Protein AF-L7E4X8-F1 (afdb_monomer)

pLDDT: mean 70.99, std 15.22, range [37.69, 92.44]

Secondary structure (DSSP, 8-state):
-HHHHHHHHTTHHHH-GGGGGS-HHHHHHHHHHHHHHHHHHHHHHHHT-HHHHHHHT--HHHHHHHHHHHHHHHHHHHHHHHHHHHHHHHHTTSS-HHHHHHHHHHH-

Sequence (108 aa):
MIVEDYLSSLNIQTLYPSIDNLSSWQQLVNKIGIAWYLFPDIYEAASKNEELLEKVNLTVAECEELNLQYSAKREQVFSRFIASVLLEERRAGNIPAWEGIRIVRERI

Foldseek 3Di:
DVLVVVVVVVCVCVVCVCLVVDDPVLVVLLSVLVVLLCLLVVLVVCLVDPVSCVVVVHHNVRSVVSNVVSVVCNVVSNLVNLLSVLVVCVVVVNDDPVRSVCCSVVPD

Radius of gyration: 16.42 Å; Cα contacts (8 Å, |Δi|>4): 64; chains: 1; bounding box: 32×25×46 Å

Solvent-accessible surface area (backbone atoms only — not comparable to full-atom values): 6060 Å² total; per-residue (Å²): 109,74,66,58,58,49,54,64,69,66,48,51,59,81,76,44,76,64,62,83,77,48,54,76,66,53,50,49,53,50,53,50,38,53,51,51,56,45,43,23,61,51,24,56,54,38,49,75,30,69,74,55,22,64,75,69,75,49,52,51,68,56,23,51,52,49,17,52,59,34,52,78,42,26,63,65,47,46,47,52,42,51,53,53,53,45,54,47,38,37,74,73,66,78,38,59,75,68,57,48,52,47,52,50,72,77,75,101

Organism: NCBI:txid1134457

Mean predicted aligned error: 11.19 Å

Structure (mmCIF, N/CA/C/O backbone):
data_AF-L7E4X8-F1
#
_entry.id   AF-L7E4X8-F1
#
loop_
_atom_site.group_PDB
_atom_site.id
_atom_site.type_symbol
_atom_site.label_atom_id
_atom_site.label_alt_id
_atom_site.label_comp_id
_atom_site.label_asym_id
_atom_site.label_entity_id
_atom_site.label_seq_id
_atom_site.pdbx_PDB_ins_code
_atom_site.Cartn_x
_atom_site.Cartn_y
_atom_site.Cartn_z
_atom_site.occupancy
_atom_site.B_iso_or_equiv
_atom_site.auth_seq_id
_atom_site.auth_comp_id
_atom_site.auth_asym_id
_atom_site.auth_atom_id
_atom_site.pdbx_PDB_model_num
ATOM 1 N N . MET A 1 1 ? 4.500 -13.228 7.673 1.00 39.91 1 MET A N 1
ATOM 2 C CA . MET A 1 1 ? 3.409 -14.183 7.391 1.00 39.91 1 MET A CA 1
ATOM 3 C C . MET A 1 1 ? 2.186 -13.501 6.778 1.00 39.91 1 MET A C 1
ATOM 5 O O . MET A 1 1 ? 1.988 -13.695 5.596 1.00 39.91 1 MET A O 1
ATOM 9 N N . ILE A 1 2 ? 1.453 -12.610 7.469 1.00 41.19 2 ILE A N 1
ATOM 10 C CA . ILE A 1 2 ? 0.231 -11.971 6.906 1.00 41.19 2 ILE A CA 1
ATOM 11 C C . ILE A 1 2 ? 0.501 -11.146 5.628 1.00 41.19 2 ILE A C 1
ATOM 13 O O . ILE A 1 2 ? -0.257 -11.216 4.667 1.00 41.19 2 ILE A O 1
ATOM 17 N N . VAL A 1 3 ? 1.604 -10.393 5.588 1.00 37.69 3 VAL A N 1
ATOM 18 C CA . VAL A 1 3 ? 1.957 -9.555 4.425 1.00 37.69 3 VAL A CA 1
ATOM 19 C C . VAL A 1 3 ? 2.377 -10.400 3.215 1.00 37.69 3 VAL A C 1
ATOM 21 O O . VAL A 1 3 ? 2.048 -10.053 2.089 1.00 37.69 3 VAL A O 1
ATOM 24 N N . GLU A 1 4 ? 3.068 -11.521 3.423 1.00 39.22 4 GLU A N 1
ATOM 25 C CA . GLU A 1 4 ? 3.521 -12.396 2.329 1.00 39.22 4 GLU A CA 1
ATOM 26 C C . GLU A 1 4 ? 2.359 -13.163 1.690 1.00 39.22 4 GLU A C 1
ATOM 28 O O . GLU A 1 4 ? 2.288 -13.239 0.462 1.00 39.22 4 GLU A O 1
ATOM 33 N N . ASP A 1 5 ? 1.401 -13.632 2.493 1.00 41.44 5 ASP A N 1
ATOM 34 C CA . ASP A 1 5 ? 0.190 -14.286 1.982 1.00 41.44 5 ASP A CA 1
ATOM 35 C C . ASP A 1 5 ? -0.695 -13.303 1.196 1.00 41.44 5 ASP A C 1
ATOM 37 O O . ASP A 1 5 ? -1.223 -13.645 0.136 1.00 41.44 5 ASP A O 1
ATOM 41 N N . TYR A 1 6 ? -0.796 -12.044 1.642 1.00 42.44 6 TYR A N 1
ATOM 42 C CA . TYR A 1 6 ? -1.584 -11.028 0.937 1.00 42.44 6 TYR A CA 1
ATOM 43 C C . TYR A 1 6 ? -0.910 -10.554 -0.365 1.00 42.44 6 TYR A C 1
ATOM 45 O O . TYR A 1 6 ? -1.574 -10.420 -1.394 1.00 42.44 6 TYR A O 1
ATOM 53 N N . LEU A 1 7 ? 0.418 -10.384 -0.370 1.00 41.66 7 LEU A N 1
ATOM 54 C CA . LEU A 1 7 ? 1.204 -10.089 -1.579 1.00 41.66 7 LEU A CA 1
ATOM 55 C C . LEU A 1 7 ? 1.067 -11.178 -2.650 1.00 41.66 7 LEU A C 1
ATOM 57 O O . LEU A 1 7 ? 0.981 -10.867 -3.839 1.00 41.66 7 LEU A O 1
ATOM 61 N N . SER A 1 8 ? 1.006 -12.438 -2.218 1.00 46.38 8 SER A N 1
ATOM 62 C CA . SER A 1 8 ? 0.784 -13.593 -3.093 1.00 46.38 8 SER A CA 1
ATOM 63 C C . SER A 1 8 ? -0.620 -13.576 -3.711 1.00 46.38 8 SER A C 1
ATOM 65 O O . SER A 1 8 ? -0.796 -13.967 -4.862 1.00 46.38 8 SER A O 1
ATOM 67 N N . SER A 1 9 ? -1.617 -13.057 -2.983 1.00 42.41 9 SER A N 1
ATOM 68 C CA . SER A 1 9 ? -3.005 -12.941 -3.455 1.00 42.41 9 SER A CA 1
ATOM 69 C C . SER A 1 9 ? -3.245 -11.794 -4.449 1.00 42.41 9 SER A C 1
ATOM 71 O O . SER A 1 9 ? -4.159 -11.864 -5.268 1.00 42.41 9 SER A O 1
ATOM 73 N N . LEU A 1 10 ? -2.401 -10.755 -4.427 1.00 48.19 10 LEU A N 1
ATOM 74 C CA . LEU A 1 10 ? -2.520 -9.570 -5.288 1.00 48.19 10 LEU A CA 1
ATOM 75 C C . LEU A 1 10 ? -2.054 -9.789 -6.735 1.00 48.19 10 LEU A C 1
ATOM 77 O O . LEU A 1 10 ? -2.099 -8.853 -7.531 1.00 48.19 10 LEU A O 1
ATOM 81 N N . ASN A 1 11 ? -1.614 -10.999 -7.103 1.00 46.31 11 ASN A N 1
ATOM 82 C CA . ASN A 1 11 ? -1.192 -11.329 -8.471 1.00 46.31 11 ASN A CA 1
ATOM 83 C C . ASN A 1 11 ? -0.133 -10.346 -9.031 1.00 46.31 11 ASN A C 1
ATOM 85 O O . ASN A 1 11 ? -0.024 -10.102 -10.236 1.00 46.31 11 ASN A O 1
ATOM 89 N N . ILE A 1 12 ? 0.693 -9.771 -8.150 1.00 44.88 12 ILE A N 1
ATOM 90 C CA . ILE A 1 12 ? 1.748 -8.820 -8.533 1.00 44.88 12 ILE A CA 1
ATOM 91 C C . ILE A 1 12 ? 2.794 -9.524 -9.410 1.00 44.88 12 ILE A C 1
ATOM 93 O O . ILE A 1 12 ? 3.310 -8.928 -10.352 1.00 44.88 12 ILE A O 1
ATOM 97 N N . GLN A 1 13 ? 3.018 -10.822 -9.179 1.00 42.12 13 GLN A N 1
ATOM 98 C CA . GLN A 1 13 ? 3.867 -11.679 -10.013 1.00 42.12 13 GLN A CA 1
ATOM 99 C C . GLN A 1 13 ? 3.353 -11.818 -11.456 1.00 42.12 13 GLN A C 1
ATOM 101 O O . GLN A 1 13 ? 4.156 -11.827 -12.383 1.00 42.12 13 GLN A O 1
ATOM 106 N N . THR A 1 14 ? 2.032 -11.868 -11.677 1.00 46.88 14 THR A N 1
ATOM 107 C CA . THR A 1 14 ? 1.464 -11.859 -13.040 1.00 46.88 14 THR A CA 1
ATOM 108 C C . THR A 1 14 ? 1.563 -10.501 -13.725 1.00 46.88 14 THR A C 1
ATOM 110 O O . THR A 1 14 ? 1.596 -10.448 -14.951 1.00 46.88 14 THR A O 1
ATOM 113 N N . LEU A 1 15 ? 1.608 -9.408 -12.960 1.00 44.53 15 LEU A N 1
ATOM 114 C CA . LEU A 1 15 ? 1.735 -8.059 -13.514 1.00 44.53 15 LEU A CA 1
ATOM 115 C C . LEU A 1 15 ? 3.190 -7.707 -13.857 1.00 44.53 15 LEU A C 1
ATOM 117 O O . LEU A 1 15 ? 3.409 -6.979 -14.821 1.00 44.53 15 LEU A O 1
ATOM 121 N N . TYR A 1 16 ? 4.168 -8.235 -13.110 1.00 47.41 16 TYR A N 1
ATOM 122 C CA . TYR A 1 16 ? 5.597 -7.960 -13.307 1.00 47.41 16 TYR A CA 1
ATOM 123 C C . TYR A 1 16 ? 6.464 -9.203 -13.014 1.00 47.41 16 TYR A C 1
ATOM 125 O O . TYR A 1 16 ? 7.034 -9.324 -11.926 1.00 47.41 16 TYR A O 1
ATOM 133 N N . PRO A 1 17 ? 6.604 -10.130 -13.981 1.00 47.72 17 PRO A N 1
ATOM 134 C CA . PRO A 1 17 ? 7.378 -11.369 -13.819 1.00 47.72 17 PRO A CA 1
ATOM 135 C C . PRO A 1 17 ? 8.899 -11.157 -13.674 1.00 47.72 17 PRO A C 1
ATOM 137 O O . PRO A 1 17 ? 9.636 -12.096 -13.397 1.00 47.72 17 PRO A O 1
ATOM 140 N N . SER A 1 18 ? 9.391 -9.930 -13.845 1.00 50.06 18 SER A N 1
ATOM 141 C CA . SER A 1 18 ? 10.803 -9.535 -13.744 1.00 50.06 18 SER A CA 1
ATOM 142 C C . SER A 1 18 ? 11.279 -9.216 -12.319 1.00 50.06 18 SER A C 1
ATOM 144 O O . SER A 1 18 ? 12.468 -8.959 -12.117 1.00 50.06 18 SER A O 1
ATOM 146 N N . ILE A 1 19 ? 10.387 -9.252 -11.322 1.00 49.41 19 ILE A N 1
ATOM 147 C CA . ILE A 1 19 ? 10.704 -8.915 -9.922 1.00 49.41 19 ILE A CA 1
ATOM 148 C C . ILE A 1 19 ? 11.806 -9.816 -9.328 1.00 49.41 19 ILE A C 1
ATOM 150 O O . ILE A 1 19 ? 12.553 -9.366 -8.457 1.00 49.41 19 ILE A O 1
ATOM 154 N N . ASP A 1 20 ? 11.981 -11.036 -9.840 1.00 45.31 20 ASP A N 1
ATOM 155 C CA . ASP A 1 20 ? 12.996 -11.981 -9.353 1.00 45.31 20 ASP A CA 1
ATOM 156 C C . ASP A 1 20 ? 14.436 -11.623 -9.774 1.00 45.31 20 ASP A C 1
ATOM 158 O O . ASP A 1 20 ? 15.389 -12.107 -9.166 1.00 45.31 20 ASP A O 1
ATOM 162 N N . ASN A 1 21 ? 14.616 -10.727 -10.755 1.00 53.00 21 ASN A N 1
ATOM 163 C CA . ASN A 1 21 ? 15.933 -10.238 -11.196 1.00 53.00 21 ASN A CA 1
ATOM 164 C C . ASN A 1 21 ? 16.357 -8.917 -10.530 1.00 53.00 21 ASN A C 1
ATOM 166 O O . ASN A 1 21 ? 17.361 -8.311 -10.911 1.00 53.00 21 ASN A O 1
ATOM 170 N N . LEU A 1 22 ? 15.603 -8.456 -9.533 1.00 58.31 22 LEU A N 1
ATOM 171 C CA . LEU A 1 22 ? 15.915 -7.240 -8.793 1.00 58.31 22 LEU A CA 1
ATOM 172 C C . LEU A 1 22 ? 16.991 -7.501 -7.734 1.00 58.31 22 LEU A C 1
ATOM 174 O O . LEU A 1 22 ? 16.976 -8.521 -7.045 1.00 58.31 22 LEU A O 1
ATOM 178 N N . SER A 1 23 ? 17.897 -6.539 -7.551 1.00 62.72 23 SER A N 1
ATOM 179 C CA . SER A 1 23 ? 18.846 -6.554 -6.434 1.00 62.72 23 SER A CA 1
ATOM 180 C C . SER A 1 23 ? 18.111 -6.629 -5.088 1.00 62.72 23 SER A C 1
ATOM 182 O O . SER A 1 23 ? 16.968 -6.184 -4.952 1.00 62.72 23 SER A O 1
ATOM 184 N N . SER A 1 24 ? 18.782 -7.143 -4.056 1.00 66.38 24 SER A N 1
ATOM 185 C CA . SER A 1 24 ? 18.210 -7.292 -2.708 1.00 66.38 24 SER A CA 1
ATOM 186 C C . SER A 1 24 ? 17.621 -5.991 -2.150 1.00 66.38 24 SER A C 1
ATOM 188 O O . SER A 1 24 ? 16.599 -6.011 -1.464 1.00 66.38 24 SER A O 1
ATOM 190 N N . TRP A 1 25 ? 18.216 -4.843 -2.489 1.00 62.19 25 TRP A N 1
ATOM 191 C CA . TRP A 1 25 ? 17.706 -3.541 -2.071 1.00 62.19 25 TRP A CA 1
ATOM 192 C C . TRP A 1 25 ? 16.410 -3.171 -2.818 1.00 62.19 25 TRP A C 1
ATOM 194 O O . TRP A 1 25 ? 15.443 -2.705 -2.228 1.00 62.19 25 TRP A O 1
ATOM 204 N N . GLN A 1 26 ? 16.318 -3.462 -4.110 1.00 64.31 26 GLN A N 1
ATOM 205 C CA . GLN A 1 26 ? 15.111 -3.186 -4.897 1.00 64.31 26 GLN A CA 1
ATOM 206 C C . GLN A 1 26 ? 13.928 -4.063 -4.475 1.00 64.31 26 GLN A C 1
ATOM 208 O O . GLN A 1 26 ? 12.812 -3.566 -4.341 1.00 64.31 26 GLN A O 1
ATOM 213 N N . GLN A 1 27 ? 14.171 -5.342 -4.178 1.00 67.94 27 GLN A N 1
ATOM 214 C CA . GLN A 1 27 ? 13.141 -6.219 -3.615 1.00 67.94 27 GLN A CA 1
ATOM 215 C C . GLN A 1 27 ? 12.605 -5.673 -2.285 1.00 67.94 27 GLN A C 1
ATOM 217 O O . GLN A 1 27 ? 11.402 -5.711 -2.033 1.00 67.94 27 GLN A O 1
ATOM 222 N N . LEU A 1 28 ? 13.484 -5.125 -1.443 1.00 68.81 28 LEU A N 1
ATOM 223 C CA . LEU A 1 28 ? 13.101 -4.534 -0.165 1.00 68.81 28 LEU A CA 1
ATOM 224 C C . LEU A 1 28 ? 12.333 -3.210 -0.344 1.00 68.81 28 LEU A C 1
ATOM 226 O O . LEU A 1 28 ? 11.294 -3.050 0.291 1.00 68.81 28 LEU A O 1
ATOM 230 N N . VAL A 1 29 ? 12.759 -2.303 -1.234 1.00 70.25 29 VAL A N 1
ATOM 231 C CA . VAL A 1 29 ? 11.996 -1.077 -1.564 1.00 70.25 29 VAL A CA 1
ATOM 232 C C . VAL A 1 29 ? 10.603 -1.429 -2.082 1.00 70.25 29 VAL A C 1
ATOM 234 O O . VAL A 1 29 ? 9.620 -0.824 -1.656 1.00 70.25 29 VAL A O 1
ATOM 237 N N . ASN A 1 30 ? 10.504 -2.445 -2.938 1.00 71.19 30 ASN A N 1
ATOM 238 C CA . ASN A 1 30 ? 9.230 -2.892 -3.485 1.00 71.19 30 ASN A CA 1
ATOM 239 C C . ASN A 1 30 ? 8.312 -3.469 -2.404 1.00 71.19 30 ASN A C 1
ATOM 241 O O . ASN A 1 30 ? 7.151 -3.074 -2.310 1.00 71.19 30 ASN A O 1
ATOM 245 N N . LYS A 1 31 ? 8.837 -4.340 -1.535 1.00 74.56 31 LYS A N 1
ATOM 246 C CA . LYS A 1 31 ? 8.088 -4.880 -0.391 1.00 74.56 31 LYS A CA 1
ATOM 247 C C . LYS A 1 31 ? 7.603 -3.773 0.546 1.00 74.56 31 LYS A C 1
ATOM 249 O O . LYS A 1 31 ? 6.452 -3.810 0.970 1.00 74.56 31 LYS A O 1
ATOM 254 N N . ILE A 1 32 ? 8.445 -2.777 0.831 1.00 75.94 32 ILE A N 1
ATOM 255 C CA . ILE A 1 32 ? 8.077 -1.622 1.662 1.00 75.94 32 ILE A CA 1
ATOM 256 C C . ILE A 1 32 ? 6.983 -0.796 0.981 1.00 75.94 32 ILE A C 1
ATOM 258 O O . ILE A 1 32 ? 6.000 -0.458 1.633 1.00 75.94 32 ILE A O 1
ATOM 262 N N . GLY A 1 33 ? 7.123 -0.499 -0.313 1.00 76.00 33 GLY A N 1
ATOM 263 C CA . GLY A 1 33 ? 6.141 0.277 -1.073 1.00 76.00 33 GLY A CA 1
ATOM 264 C C . GLY A 1 33 ? 4.768 -0.390 -1.103 1.00 76.00 33 GLY A C 1
ATOM 265 O O . GLY A 1 33 ? 3.761 0.266 -0.841 1.00 76.00 33 GLY A O 1
ATOM 266 N N . ILE A 1 34 ? 4.726 -1.704 -1.339 1.00 75.75 34 ILE A N 1
ATOM 267 C CA . ILE A 1 34 ? 3.463 -2.447 -1.350 1.00 75.75 34 ILE A CA 1
ATOM 268 C C . ILE A 1 34 ? 2.876 -2.557 0.062 1.00 75.75 34 ILE A C 1
ATOM 270 O O . ILE A 1 34 ? 1.686 -2.318 0.238 1.00 75.75 34 ILE A O 1
ATOM 274 N N . ALA A 1 35 ? 3.688 -2.845 1.085 1.00 78.88 35 ALA A N 1
ATOM 275 C CA . ALA A 1 35 ? 3.209 -2.856 2.469 1.00 78.88 35 ALA A CA 1
ATOM 276 C C . ALA A 1 35 ? 2.596 -1.500 2.864 1.00 78.88 35 ALA A C 1
ATOM 278 O O . ALA A 1 35 ? 1.510 -1.457 3.437 1.00 78.88 35 ALA A O 1
ATOM 279 N N . TRP A 1 36 ? 3.243 -0.396 2.475 1.00 82.12 36 TRP A N 1
ATOM 280 C CA . TRP A 1 36 ? 2.728 0.956 2.687 1.00 82.12 36 TRP A CA 1
ATOM 281 C C . TRP A 1 36 ? 1.401 1.220 1.982 1.00 82.12 36 TRP A C 1
ATOM 283 O O . TRP A 1 36 ? 0.520 1.854 2.561 1.00 82.12 36 TRP A O 1
ATOM 293 N N . TYR A 1 37 ? 1.244 0.728 0.753 1.00 80.94 37 TYR A N 1
ATOM 294 C CA . TYR A 1 37 ? -0.006 0.842 0.009 1.00 80.94 37 TYR A CA 1
ATOM 295 C C . TYR A 1 37 ? -1.164 0.112 0.708 1.00 80.94 37 TYR A C 1
ATOM 297 O O . TYR A 1 37 ? -2.292 0.606 0.706 1.00 80.94 37 TYR A O 1
ATOM 305 N N . LEU A 1 38 ? -0.877 -1.028 1.342 1.00 83.44 38 LEU A N 1
ATOM 306 C CA . LEU A 1 38 ? -1.866 -1.890 1.997 1.00 83.44 38 LEU A CA 1
ATOM 307 C C . LEU A 1 38 ? -2.222 -1.468 3.425 1.00 83.44 38 LEU A C 1
ATOM 309 O O . LEU A 1 38 ? -3.275 -1.859 3.920 1.00 83.44 38 LEU A O 1
ATOM 313 N N . PHE A 1 39 ? -1.385 -0.668 4.091 1.00 85.00 39 PHE A N 1
ATOM 314 C CA . PHE A 1 39 ? -1.625 -0.282 5.483 1.00 85.00 39 PHE A CA 1
ATOM 315 C C . PHE A 1 39 ? -3.005 0.323 5.761 1.00 85.00 39 PHE A C 1
ATOM 317 O O . PHE A 1 39 ? -3.590 -0.073 6.767 1.00 85.00 39 PHE A O 1
ATOM 324 N N . PRO A 1 40 ? -3.581 1.202 4.921 1.00 86.62 40 PRO A N 1
ATOM 325 C CA . PRO A 1 40 ? -4.924 1.700 5.190 1.00 86.62 40 PRO A CA 1
ATOM 326 C C . PRO A 1 40 ? -5.969 0.588 5.246 1.00 86.62 40 PRO A C 1
ATOM 328 O O . PRO A 1 40 ? -6.742 0.544 6.199 1.00 86.62 40 PRO A O 1
ATOM 331 N N . ASP A 1 41 ? -5.945 -0.355 4.301 1.00 85.38 41 ASP A N 1
ATOM 332 C CA . ASP A 1 41 ? -6.912 -1.461 4.269 1.00 85.38 41 ASP A CA 1
ATOM 333 C C . ASP A 1 41 ? -6.716 -2.389 5.479 1.00 85.38 41 ASP A C 1
ATOM 335 O O . ASP A 1 41 ? -7.684 -2.875 6.061 1.00 85.38 41 ASP A O 1
ATOM 339 N N . ILE A 1 42 ? -5.462 -2.587 5.907 1.00 85.81 42 ILE A N 1
ATOM 340 C CA . ILE A 1 42 ? -5.129 -3.349 7.118 1.00 85.81 42 ILE A CA 1
ATOM 341 C C . ILE A 1 42 ? -5.721 -2.671 8.356 1.00 85.81 42 ILE A C 1
ATOM 343 O O . ILE A 1 42 ? -6.362 -3.344 9.161 1.00 85.81 42 ILE A O 1
ATOM 347 N N . TYR A 1 43 ? -5.536 -1.359 8.512 1.00 85.75 43 TYR A N 1
ATOM 348 C CA . TYR A 1 43 ? -6.067 -0.630 9.665 1.00 85.75 43 TYR A CA 1
ATOM 349 C C . TYR A 1 43 ? -7.594 -0.486 9.619 1.00 85.75 43 TYR A C 1
ATOM 351 O O . TYR A 1 43 ? -8.231 -0.515 10.668 1.00 85.75 43 TYR A O 1
ATOM 359 N N . GLU A 1 44 ? -8.201 -0.425 8.431 1.00 87.56 44 GLU A N 1
ATOM 360 C CA . GLU A 1 44 ? -9.661 -0.472 8.277 1.00 87.56 44 GLU A CA 1
ATOM 361 C C . GLU A 1 44 ? -10.239 -1.837 8.671 1.00 87.56 44 GLU A C 1
ATOM 363 O O . GLU A 1 44 ? -11.297 -1.924 9.293 1.00 87.56 44 GLU A O 1
ATOM 368 N N . ALA A 1 45 ? -9.565 -2.926 8.298 1.00 85.50 45 ALA A N 1
ATOM 369 C CA . ALA A 1 45 ? -9.97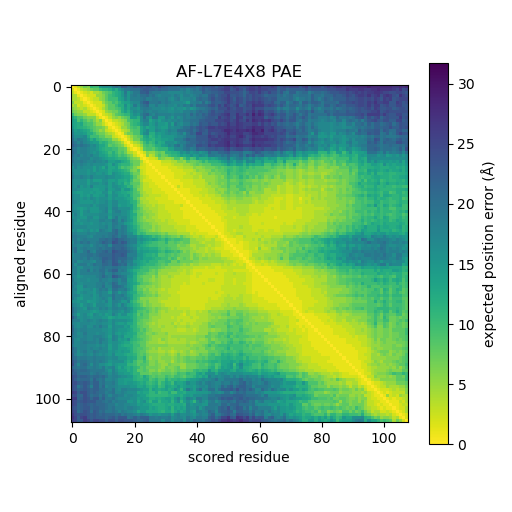4 -4.268 8.688 1.00 85.50 45 ALA A CA 1
ATOM 370 C C . ALA A 1 45 ? -9.757 -4.501 10.191 1.00 85.50 45 ALA A C 1
ATOM 372 O O . ALA A 1 45 ? -10.603 -5.110 10.847 1.00 85.50 45 ALA A O 1
ATOM 373 N N . ALA A 1 46 ? -8.649 -3.993 10.740 1.00 84.69 46 ALA A N 1
ATOM 374 C CA . ALA A 1 46 ? -8.330 -4.095 12.158 1.00 84.69 46 ALA A CA 1
ATOM 375 C C . ALA A 1 46 ? -9.330 -3.324 13.030 1.00 84.69 46 ALA A C 1
ATOM 377 O O . ALA A 1 46 ? -9.781 -3.866 14.033 1.00 84.69 46 ALA A O 1
ATOM 378 N N . SER A 1 47 ? -9.755 -2.118 12.631 1.00 85.69 47 SER A N 1
ATOM 379 C CA . SER A 1 47 ? -10.728 -1.327 13.405 1.00 85.69 47 SER A CA 1
ATOM 380 C C . SER A 1 47 ? -12.091 -2.014 13.563 1.00 85.69 47 SER A C 1
ATOM 382 O O . SER A 1 47 ? -12.834 -1.710 14.492 1.00 85.69 47 SER A O 1
ATOM 384 N N . LYS A 1 48 ? -12.407 -2.975 12.685 1.00 87.81 48 LYS A N 1
ATOM 385 C CA . LYS A 1 48 ? -13.646 -3.768 12.697 1.00 87.81 48 LYS A CA 1
ATOM 386 C C . LYS A 1 48 ? -13.498 -5.115 13.422 1.00 87.81 48 LYS A C 1
ATOM 388 O O . LYS A 1 48 ? -14.456 -5.886 13.445 1.00 87.81 48 LYS A O 1
ATOM 393 N N . ASN A 1 49 ? -12.323 -5.432 13.975 1.00 86.62 49 ASN A N 1
ATOM 394 C CA . ASN A 1 49 ? -12.027 -6.725 14.594 1.00 86.62 49 ASN A CA 1
ATOM 395 C C . ASN A 1 49 ? -11.433 -6.561 16.005 1.00 86.62 49 ASN A C 1
ATOM 397 O O . ASN A 1 49 ? -10.224 -6.402 16.168 1.00 86.62 49 ASN A O 1
ATOM 401 N N . GLU A 1 50 ? -12.290 -6.663 17.025 1.00 79.88 50 GLU A N 1
ATOM 402 C CA . GLU A 1 50 ? -11.908 -6.535 18.442 1.00 79.88 50 GLU A CA 1
ATOM 403 C C . GLU A 1 50 ? -10.815 -7.529 18.872 1.00 79.88 50 GLU A C 1
ATOM 405 O O . GLU A 1 50 ? -9.882 -7.144 19.572 1.00 79.88 50 GLU A O 1
ATOM 410 N N . GLU A 1 51 ? -10.853 -8.780 18.396 1.00 80.69 51 GLU A N 1
ATOM 411 C CA . GLU A 1 51 ? -9.858 -9.801 18.760 1.00 80.69 51 GLU A CA 1
ATOM 412 C C . GLU A 1 51 ? -8.456 -9.456 18.226 1.00 80.69 51 GLU A C 1
ATOM 414 O O . GLU A 1 51 ? -7.437 -9.732 18.867 1.00 80.69 51 GLU A O 1
ATOM 419 N N . LEU A 1 52 ? -8.379 -8.851 17.037 1.00 76.81 52 LEU A N 1
ATOM 420 C CA . LEU A 1 52 ? -7.112 -8.362 16.496 1.00 76.81 52 LEU A CA 1
ATOM 421 C C . LEU A 1 52 ? -6.609 -7.155 17.284 1.00 76.81 52 LEU A C 1
ATOM 423 O O . LEU A 1 52 ? -5.429 -7.136 17.628 1.00 76.81 52 LEU A O 1
ATOM 427 N N . LEU A 1 53 ? -7.486 -6.198 17.595 1.00 74.94 53 LEU A N 1
ATOM 428 C CA . LEU A 1 53 ? -7.154 -4.995 18.364 1.00 74.94 53 LEU A CA 1
ATOM 429 C C . LEU A 1 53 ? -6.559 -5.333 19.737 1.00 74.94 53 LEU A C 1
ATOM 431 O O . LEU A 1 53 ? -5.524 -4.773 20.101 1.00 74.94 53 LEU A O 1
ATOM 435 N N . GLU A 1 54 ? -7.130 -6.313 20.443 1.00 76.19 54 GLU A N 1
ATOM 436 C CA . GLU A 1 54 ? -6.581 -6.811 21.711 1.00 76.19 54 GLU A CA 1
ATOM 437 C C . GLU A 1 54 ? -5.182 -7.422 21.542 1.00 76.19 54 GLU A C 1
ATOM 439 O O . GLU A 1 54 ? -4.284 -7.155 22.342 1.00 76.19 54 GLU A O 1
ATOM 444 N N . LYS A 1 55 ? -4.958 -8.206 20.478 1.00 78.06 55 LYS A N 1
ATOM 445 C CA . LYS A 1 55 ? -3.659 -8.854 20.215 1.00 78.06 55 LYS A CA 1
ATOM 446 C C . LYS A 1 55 ? -2.543 -7.865 19.900 1.00 78.06 55 LYS A C 1
ATOM 448 O O . LYS A 1 55 ? -1.394 -8.128 20.252 1.00 78.06 55 LYS A O 1
ATOM 453 N N . VAL A 1 56 ? -2.853 -6.770 19.207 1.00 78.19 56 VAL A N 1
ATOM 454 C CA . VAL A 1 56 ? -1.857 -5.751 18.830 1.00 78.19 56 VAL A CA 1
ATOM 455 C C . VAL A 1 56 ? -1.854 -4.532 19.750 1.00 78.19 56 VAL A C 1
ATOM 457 O O . VAL A 1 56 ? -1.051 -3.627 19.537 1.00 78.19 56 VAL A O 1
ATOM 460 N N . ASN A 1 57 ? -2.698 -4.531 20.788 1.00 84.06 57 ASN A N 1
ATOM 461 C CA . ASN A 1 57 ? -2.863 -3.437 21.743 1.00 84.06 57 ASN A CA 1
ATOM 462 C C . ASN A 1 57 ? -3.100 -2.083 21.046 1.00 84.06 57 ASN A C 1
ATOM 464 O O . ASN A 1 57 ? -2.445 -1.090 21.362 1.00 84.06 57 ASN A O 1
ATOM 468 N N . LEU A 1 58 ? -4.008 -2.079 20.067 1.00 84.50 58 LEU A N 1
ATOM 469 C CA . LEU A 1 58 ? -4.469 -0.877 19.372 1.00 84.50 58 LEU A CA 1
ATOM 470 C C . LEU A 1 58 ? -5.942 -0.639 19.681 1.00 84.50 58 LEU A C 1
ATOM 472 O O . LEU A 1 58 ? -6.725 -1.573 19.824 1.00 84.50 58 LEU A O 1
ATOM 476 N N . THR A 1 59 ? -6.333 0.624 19.727 1.00 90.69 59 THR A N 1
ATOM 477 C CA . THR A 1 59 ? -7.732 1.041 19.806 1.00 90.69 59 THR A CA 1
ATOM 478 C C . THR A 1 59 ? -8.320 1.270 18.412 1.00 90.69 59 THR A C 1
ATOM 480 O O . THR A 1 59 ? -7.602 1.490 17.432 1.00 90.69 59 THR A O 1
ATOM 483 N N . VAL A 1 60 ? -9.654 1.272 18.325 1.00 88.81 60 VAL A N 1
ATOM 484 C CA . VAL A 1 60 ? -10.385 1.636 17.097 1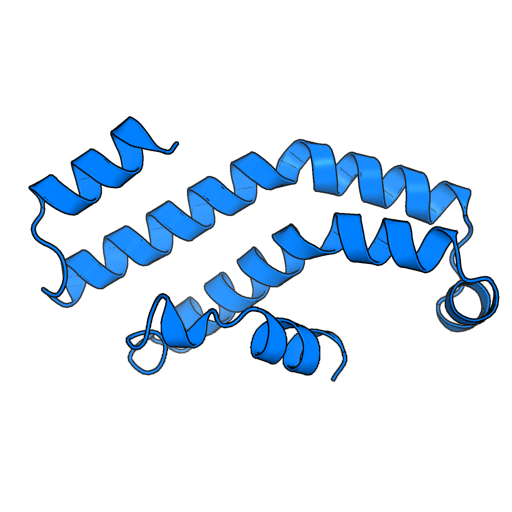.00 88.81 60 VAL A CA 1
ATOM 485 C C . VAL A 1 60 ? -9.963 3.025 16.604 1.00 88.81 60 VAL A C 1
ATOM 487 O O . VAL A 1 60 ? -9.634 3.178 15.432 1.00 88.81 60 VAL A O 1
ATOM 490 N N . ALA A 1 61 ? -9.886 4.009 17.507 1.00 90.00 61 ALA A N 1
ATOM 491 C CA . ALA A 1 61 ? -9.506 5.383 17.175 1.00 90.00 61 ALA A CA 1
ATOM 492 C C . ALA A 1 61 ? -8.073 5.488 16.622 1.00 90.00 61 ALA A C 1
ATOM 494 O O . ALA A 1 61 ? -7.825 6.228 15.673 1.00 90.00 61 ALA A O 1
ATOM 495 N N . GLU A 1 62 ? -7.126 4.722 17.174 1.00 89.12 62 GLU A N 1
ATOM 496 C CA . GLU A 1 62 ? -5.757 4.666 16.646 1.00 89.12 62 GLU A CA 1
ATOM 497 C C . GLU A 1 62 ? -5.713 4.033 15.253 1.00 89.12 62 GLU A C 1
ATOM 499 O O . GLU A 1 62 ? -4.982 4.507 14.386 1.00 89.12 62 GLU A O 1
ATOM 504 N N . CYS A 1 63 ? -6.514 2.993 15.005 1.00 87.62 63 CYS A N 1
ATOM 505 C CA . CYS A 1 63 ? -6.614 2.382 13.681 1.00 87.62 63 CYS A CA 1
ATOM 506 C C . CYS A 1 63 ? -7.241 3.330 12.649 1.00 87.62 63 CYS A C 1
ATOM 508 O O . CYS A 1 63 ? -6.762 3.398 11.519 1.00 87.62 63 CYS A O 1
ATOM 510 N N . GLU A 1 64 ? -8.267 4.095 13.021 1.00 89.38 64 GLU A N 1
ATOM 511 C CA . GLU A 1 64 ? -8.866 5.112 12.147 1.00 89.38 64 GLU A CA 1
ATOM 512 C C . GLU A 1 64 ? -7.873 6.233 11.805 1.00 89.38 64 GLU A C 1
ATOM 514 O O . GLU A 1 64 ? -7.732 6.599 10.636 1.00 89.38 64 GLU A O 1
ATOM 519 N N . GLU A 1 65 ? -7.122 6.727 12.793 1.00 92.44 65 GLU A N 1
ATOM 520 C CA . GLU A 1 65 ? -6.077 7.735 12.580 1.00 92.44 65 GLU A CA 1
ATOM 521 C C . GLU A 1 65 ? -4.959 7.202 11.672 1.00 92.44 65 GLU A C 1
ATOM 523 O O . GLU A 1 65 ? -4.549 7.866 10.717 1.00 92.44 65 GLU A O 1
ATOM 528 N N . LEU A 1 66 ? -4.488 5.973 11.912 1.00 88.50 66 LEU A N 1
ATOM 529 C CA . LEU A 1 66 ? -3.475 5.343 11.066 1.00 88.50 66 LEU A CA 1
ATOM 530 C C . LEU A 1 66 ? -4.003 5.130 9.643 1.00 88.50 66 LEU A C 1
ATOM 532 O O . LEU A 1 66 ? -3.301 5.462 8.685 1.00 88.50 66 LEU A O 1
ATOM 536 N N . ASN A 1 67 ? -5.241 4.658 9.476 1.00 89.62 67 ASN A N 1
ATOM 537 C CA . ASN 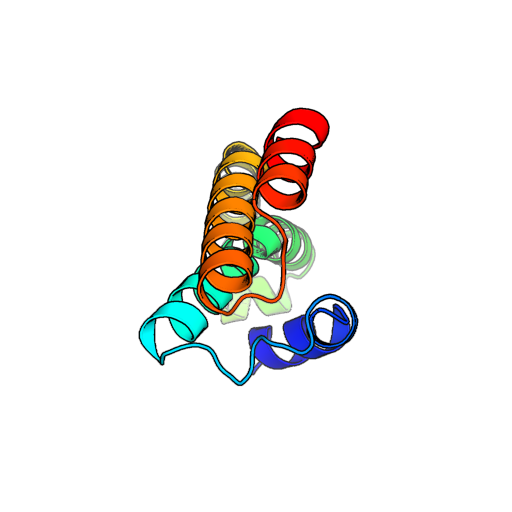A 1 67 ? -5.867 4.555 8.161 1.00 89.62 67 ASN A CA 1
ATOM 538 C C . ASN A 1 67 ? -5.835 5.904 7.432 1.00 89.62 67 ASN A C 1
ATOM 540 O O . ASN A 1 67 ? -5.358 5.955 6.298 1.00 89.62 67 ASN A O 1
ATOM 544 N N . LEU A 1 68 ? -6.271 6.989 8.077 1.00 90.81 68 LEU A N 1
ATOM 545 C CA . LEU A 1 68 ? -6.279 8.328 7.483 1.00 90.81 68 LEU A CA 1
ATOM 546 C C . LEU A 1 68 ? -4.873 8.780 7.072 1.00 90.81 68 LEU A C 1
ATOM 548 O O . LEU A 1 68 ? -4.675 9.241 5.943 1.00 90.81 68 LEU A O 1
ATOM 552 N N . GLN A 1 69 ? -3.881 8.604 7.947 1.00 90.44 69 GLN A N 1
ATOM 553 C CA . GLN A 1 69 ? -2.497 8.994 7.673 1.00 90.44 69 GLN A CA 1
ATOM 554 C C . GLN 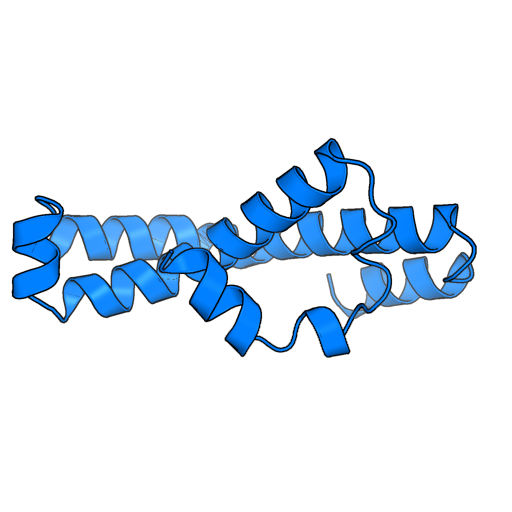A 1 69 ? -1.889 8.236 6.490 1.00 90.44 69 GLN A C 1
ATOM 556 O O . GLN A 1 69 ? -1.224 8.842 5.640 1.00 90.44 69 GLN A O 1
ATOM 561 N N . TYR A 1 70 ? -2.100 6.919 6.426 1.00 85.12 70 TYR A N 1
ATOM 562 C CA . TYR A 1 70 ? -1.593 6.104 5.327 1.00 85.12 70 TYR A CA 1
ATOM 563 C C . TYR A 1 70 ? -2.390 6.350 4.037 1.00 85.12 70 TYR A C 1
ATOM 565 O O . TYR A 1 70 ? -1.780 6.471 2.973 1.00 85.12 70 TYR A O 1
ATOM 573 N N . SER A 1 71 ? -3.714 6.521 4.114 1.00 87.19 71 SER A N 1
ATOM 574 C CA . SER A 1 71 ? -4.580 6.841 2.969 1.00 87.19 71 SER A CA 1
ATOM 575 C C . SER A 1 71 ? -4.168 8.152 2.309 1.00 87.19 71 SER A C 1
ATOM 577 O O . SER A 1 71 ? -4.017 8.206 1.090 1.00 87.19 71 SER A O 1
ATOM 579 N N . ALA A 1 72 ? -3.880 9.188 3.103 1.00 88.38 72 ALA A N 1
ATOM 580 C CA . ALA A 1 72 ? -3.456 10.496 2.601 1.00 88.38 72 ALA A CA 1
ATOM 581 C C . ALA A 1 72 ? -2.145 10.449 1.793 1.00 88.38 72 ALA A C 1
ATOM 583 O O . ALA A 1 72 ? -1.887 11.324 0.966 1.00 88.38 72 ALA A O 1
ATOM 584 N N . LYS A 1 73 ? -1.301 9.437 2.030 1.00 84.50 73 LYS A N 1
ATOM 585 C CA . LYS A 1 73 ? 0.001 9.271 1.366 1.00 84.50 73 LYS A CA 1
ATOM 586 C C . LYS A 1 73 ? 0.025 8.119 0.363 1.00 84.50 73 LYS A C 1
ATOM 588 O O . LYS A 1 73 ? 1.017 7.990 -0.355 1.00 84.50 73 LYS A O 1
ATOM 593 N N . ARG A 1 74 ? -1.041 7.313 0.294 1.00 82.19 74 ARG A N 1
ATOM 594 C CA . ARG A 1 74 ? -1.138 6.089 -0.514 1.00 82.19 74 ARG A CA 1
ATOM 595 C C . ARG A 1 74 ? -0.746 6.343 -1.966 1.00 82.19 74 ARG A C 1
ATOM 597 O O . ARG A 1 74 ? 0.159 5.682 -2.466 1.00 82.19 74 ARG A O 1
ATOM 604 N N . GLU A 1 75 ? -1.345 7.354 -2.588 1.00 79.94 75 GLU A 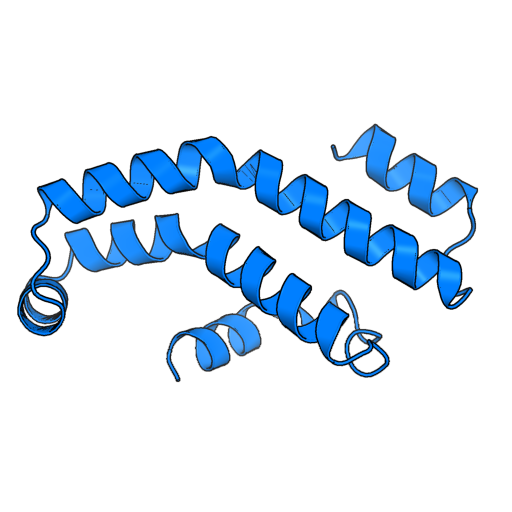N 1
ATOM 605 C CA . GLU A 1 75 ? -1.084 7.695 -3.990 1.00 79.94 75 GLU A CA 1
ATOM 606 C C . GLU A 1 75 ? 0.365 8.150 -4.212 1.00 79.94 75 GLU A C 1
ATOM 608 O O . GLU A 1 75 ? 1.052 7.661 -5.101 1.00 79.94 75 GLU A O 1
ATOM 613 N N . GLN A 1 76 ? 0.897 9.024 -3.347 1.00 80.62 76 GLN A N 1
ATOM 614 C CA . GLN A 1 76 ? 2.285 9.490 -3.467 1.00 80.62 76 GLN A CA 1
ATOM 615 C C . GLN A 1 76 ? 3.305 8.358 -3.322 1.00 80.62 76 GLN A C 1
ATOM 617 O O . GLN A 1 76 ? 4.319 8.346 -4.025 1.00 80.62 76 GLN A O 1
ATOM 622 N N . VAL A 1 77 ? 3.074 7.430 -2.393 1.00 78.31 77 VAL A N 1
ATOM 623 C CA . VAL A 1 77 ? 3.956 6.274 -2.199 1.00 78.31 77 VAL A CA 1
ATOM 624 C C . VAL A 1 77 ? 3.843 5.322 -3.386 1.00 78.31 77 VAL A C 1
ATOM 626 O O . VAL A 1 77 ? 4.872 4.876 -3.896 1.00 78.31 77 VAL A O 1
ATOM 629 N N . PHE A 1 78 ? 2.625 5.077 -3.873 1.00 76.12 78 PHE A N 1
ATOM 630 C CA . PHE A 1 78 ? 2.379 4.233 -5.037 1.00 76.12 78 PHE A CA 1
ATOM 631 C C . PHE A 1 78 ? 3.063 4.779 -6.292 1.00 76.12 78 PHE A C 1
ATOM 633 O O . PHE A 1 78 ? 3.824 4.060 -6.936 1.00 76.12 78 PHE A O 1
ATOM 640 N N . SER A 1 79 ? 2.910 6.068 -6.590 1.00 74.88 79 SER A N 1
ATOM 641 C CA . SER A 1 79 ? 3.545 6.700 -7.750 1.00 74.88 79 SER A CA 1
ATOM 642 C C . SER A 1 79 ? 5.071 6.636 -7.693 1.00 74.88 79 SER A C 1
ATOM 644 O O . SER A 1 79 ? 5.723 6.375 -8.705 1.00 74.88 79 SER A O 1
ATOM 646 N N . ARG A 1 80 ? 5.671 6.806 -6.506 1.00 75.06 80 ARG A N 1
ATOM 647 C CA . ARG A 1 80 ? 7.126 6.648 -6.319 1.00 75.06 80 ARG A CA 1
ATOM 648 C C . ARG A 1 80 ? 7.578 5.203 -6.509 1.00 75.06 80 ARG A C 1
ATOM 650 O O . ARG A 1 80 ? 8.618 4.972 -7.124 1.00 75.06 80 ARG A O 1
ATOM 657 N N . PHE A 1 81 ? 6.803 4.245 -6.007 1.00 76.19 81 PHE A N 1
ATOM 658 C CA . PHE A 1 81 ? 7.048 2.822 -6.218 1.00 76.19 81 PHE A CA 1
ATOM 659 C C . PHE A 1 81 ? 6.993 2.467 -7.712 1.00 76.19 81 PHE A C 1
ATOM 661 O O . PHE A 1 81 ? 7.958 1.920 -8.241 1.00 76.19 81 PHE A O 1
ATOM 668 N N . ILE A 1 82 ? 5.928 2.863 -8.416 1.00 73.75 82 ILE A N 1
ATOM 669 C CA . ILE A 1 82 ? 5.773 2.626 -9.857 1.00 73.75 82 ILE A CA 1
ATOM 670 C C . ILE A 1 82 ? 6.912 3.275 -10.646 1.00 73.75 82 ILE A C 1
ATOM 672 O O . ILE A 1 82 ? 7.501 2.627 -11.509 1.00 73.75 82 ILE A O 1
ATOM 676 N N . ALA A 1 83 ? 7.291 4.513 -10.322 1.00 75.25 83 ALA A N 1
ATOM 677 C CA . ALA A 1 83 ? 8.426 5.172 -10.963 1.00 75.25 83 ALA A CA 1
ATOM 678 C C . ALA A 1 83 ? 9.740 4.394 -10.768 1.00 75.25 83 ALA A C 1
ATOM 680 O O . ALA A 1 83 ? 10.521 4.266 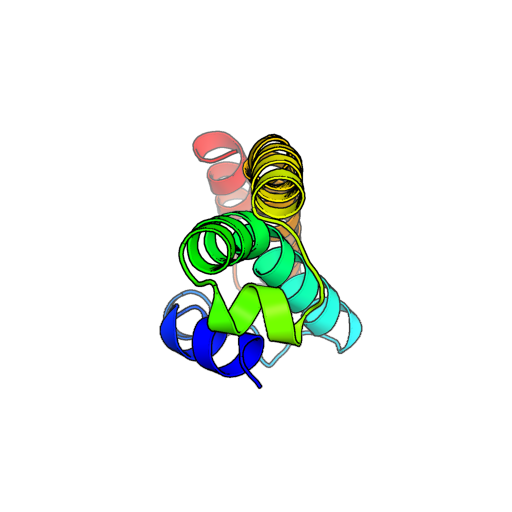-11.712 1.00 75.25 83 ALA A O 1
ATOM 681 N N . SER A 1 84 ? 9.970 3.843 -9.571 1.00 73.12 84 SER A N 1
ATOM 682 C CA . SER A 1 84 ? 11.140 3.006 -9.290 1.00 73.12 84 SER A CA 1
ATOM 683 C C . SER A 1 84 ? 11.128 1.722 -10.120 1.00 73.12 84 SER A C 1
ATOM 685 O O . SER A 1 84 ? 12.145 1.387 -10.719 1.00 73.12 84 SER A O 1
ATOM 687 N N . VAL A 1 85 ? 9.990 1.027 -10.205 1.00 73.25 85 VAL A N 1
ATOM 688 C CA . VAL A 1 85 ? 9.851 -0.196 -11.016 1.00 73.25 85 VAL A CA 1
ATOM 689 C C . VAL A 1 85 ? 10.102 0.101 -12.498 1.00 73.25 85 VAL A C 1
ATOM 691 O O . VAL A 1 85 ? 10.904 -0.577 -13.136 1.00 73.25 85 VAL A O 1
ATOM 694 N N . LEU A 1 86 ? 9.496 1.161 -13.042 1.00 73.62 86 LEU A N 1
ATOM 695 C CA . LEU A 1 86 ? 9.655 1.541 -14.451 1.00 73.62 86 LEU A CA 1
ATOM 696 C C . LEU A 1 86 ? 11.095 1.927 -14.812 1.00 73.62 86 LEU A C 1
ATOM 698 O O . LEU A 1 86 ? 11.557 1.634 -15.918 1.00 73.62 86 LEU A O 1
ATOM 702 N N . LEU A 1 87 ? 11.812 2.590 -13.900 1.00 74.31 87 LEU A N 1
ATOM 703 C CA . LEU A 1 87 ? 13.222 2.927 -14.100 1.00 74.31 87 LEU A CA 1
ATOM 704 C C . LEU A 1 87 ? 14.080 1.662 -14.236 1.00 74.31 87 LEU A C 1
ATOM 706 O O . LEU A 1 87 ? 14.991 1.625 -15.064 1.00 74.31 87 LEU A O 1
ATOM 710 N N . GLU A 1 88 ? 13.784 0.634 -13.445 1.00 71.94 88 GLU A N 1
ATOM 711 C CA . GLU A 1 88 ? 14.525 -0.626 -13.463 1.00 71.94 88 GLU A CA 1
ATOM 712 C C . GLU A 1 88 ? 14.195 -1.481 -14.680 1.00 71.94 88 GLU A C 1
ATOM 714 O O . GLU A 1 88 ? 15.112 -1.939 -15.358 1.00 71.94 88 GLU A O 1
ATOM 719 N N . GLU A 1 89 ? 12.922 -1.598 -15.051 1.00 69.44 89 GLU A N 1
ATOM 720 C CA . GLU A 1 89 ? 12.530 -2.267 -16.296 1.00 69.44 89 GLU A CA 1
ATOM 721 C C . GLU A 1 89 ? 13.199 -1.635 -17.524 1.00 69.44 89 GLU A C 1
ATOM 723 O O . GLU A 1 89 ? 13.613 -2.321 -18.462 1.00 69.44 89 GLU A O 1
ATOM 728 N N . ARG A 1 90 ? 13.386 -0.311 -17.501 1.00 74.44 90 ARG A N 1
ATOM 729 C CA . ARG A 1 90 ? 14.171 0.389 -18.519 1.00 74.44 90 ARG A CA 1
ATOM 730 C C . ARG A 1 90 ? 15.658 0.034 -18.454 1.00 74.44 90 ARG A C 1
ATOM 732 O O . ARG A 1 90 ? 16.260 -0.180 -19.504 1.00 74.44 90 ARG A O 1
ATOM 739 N N . ARG A 1 91 ? 16.271 -0.001 -17.264 1.00 73.69 91 ARG A N 1
ATOM 740 C CA . ARG A 1 91 ? 17.691 -0.378 -17.088 1.00 73.69 91 ARG A CA 1
ATOM 741 C C . ARG A 1 91 ? 17.966 -1.811 -17.538 1.00 73.69 91 ARG A C 1
ATOM 743 O O . ARG A 1 91 ? 19.016 -2.058 -18.121 1.00 73.69 91 ARG A O 1
ATOM 750 N N . ALA A 1 92 ? 17.016 -2.714 -17.319 1.00 75.88 92 ALA A N 1
ATOM 751 C CA . ALA A 1 92 ? 17.064 -4.097 -17.783 1.00 75.88 92 ALA A CA 1
ATOM 752 C C . ALA A 1 92 ? 16.831 -4.242 -19.301 1.00 75.88 92 ALA 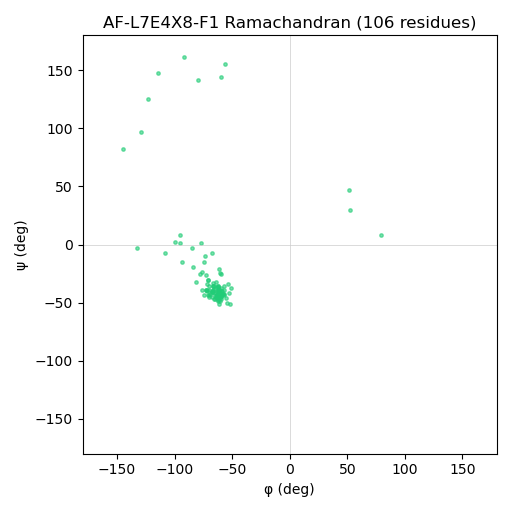A C 1
ATOM 754 O O . ALA A 1 92 ? 17.043 -5.318 -19.849 1.00 75.88 92 ALA A O 1
ATOM 755 N N . GLY A 1 93 ? 16.418 -3.172 -19.991 1.00 76.31 93 GLY A N 1
ATOM 756 C CA . GLY A 1 93 ? 16.119 -3.192 -21.425 1.00 76.31 93 GLY A CA 1
ATOM 757 C C . GLY A 1 93 ? 14.747 -3.775 -21.777 1.00 76.31 93 GLY A C 1
ATOM 758 O O . GLY A 1 93 ? 14.453 -3.941 -22.959 1.00 76.31 93 GLY A O 1
ATOM 759 N N . ASN A 1 94 ? 13.896 -4.042 -20.783 1.00 74.75 94 ASN A N 1
ATOM 760 C CA . ASN A 1 94 ? 12.560 -4.612 -20.971 1.00 74.75 94 ASN A CA 1
ATOM 761 C C . ASN A 1 94 ? 11.539 -3.572 -21.452 1.00 74.75 94 ASN A C 1
ATOM 763 O O . ASN A 1 94 ? 10.546 -3.926 -22.084 1.00 74.75 94 ASN A O 1
ATOM 767 N N . ILE A 1 95 ? 11.772 -2.286 -21.159 1.00 75.56 95 ILE A N 1
ATOM 768 C CA . ILE A 1 95 ? 10.877 -1.188 -21.542 1.00 75.56 95 ILE A CA 1
ATOM 769 C C . ILE A 1 95 ? 11.634 -0.135 -22.371 1.00 75.56 95 ILE A C 1
ATOM 771 O O . ILE A 1 95 ? 12.629 0.430 -21.902 1.00 75.56 95 ILE A O 1
ATOM 775 N N 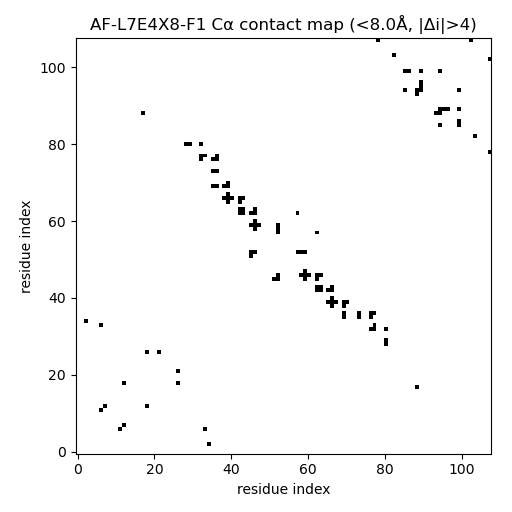. PRO A 1 96 ? 11.149 0.207 -23.583 1.00 71.00 96 PRO A N 1
ATOM 776 C CA . PRO A 1 96 ? 11.659 1.338 -24.347 1.00 71.00 96 PRO A CA 1
ATOM 777 C C . PRO A 1 96 ? 11.500 2.662 -23.591 1.00 71.00 96 PRO A C 1
ATOM 779 O O . PRO A 1 96 ? 10.486 2.911 -22.943 1.00 71.00 96 PRO A O 1
ATOM 782 N N . ALA A 1 97 ? 12.460 3.577 -23.741 1.00 69.00 97 ALA A N 1
ATOM 783 C CA . ALA A 1 97 ? 12.465 4.866 -23.039 1.00 69.00 97 ALA A CA 1
ATOM 784 C C . ALA A 1 97 ? 11.150 5.665 -23.155 1.00 69.00 97 ALA A C 1
ATOM 786 O O . ALA A 1 97 ? 10.745 6.317 -22.193 1.00 69.00 97 ALA A O 1
ATOM 787 N N . TRP A 1 98 ? 10.497 5.616 -24.319 1.00 71.44 98 TRP A N 1
ATOM 788 C CA . TRP A 1 98 ? 9.248 6.328 -24.593 1.00 71.44 98 TRP A CA 1
ATOM 789 C C . TRP A 1 98 ? 8.047 5.732 -23.847 1.00 71.44 98 TRP A C 1
ATOM 791 O O . TRP A 1 98 ? 7.154 6.474 -23.447 1.00 71.44 98 TRP A O 1
ATOM 801 N N . GLU A 1 99 ? 8.057 4.425 -23.595 1.00 67.00 99 GLU A N 1
ATOM 802 C CA . GLU A 1 99 ? 6.964 3.712 -22.935 1.00 67.00 99 GLU A CA 1
ATOM 803 C C . GLU A 1 99 ? 6.970 3.977 -21.421 1.00 67.00 99 GLU A C 1
ATOM 805 O O . GLU A 1 99 ? 5.929 4.267 -20.835 1.00 67.00 99 GLU A O 1
ATOM 810 N N . GLY A 1 100 ? 8.153 4.038 -20.797 1.00 63.25 100 GLY A N 1
ATOM 811 C CA . GLY A 1 100 ? 8.280 4.476 -19.400 1.00 63.25 100 GLY A CA 1
ATOM 812 C C . GLY A 1 100 ? 7.833 5.930 -19.183 1.00 63.25 100 GLY A C 1
ATOM 813 O O . GLY A 1 100 ? 7.149 6.229 -18.207 1.00 63.25 100 GLY A O 1
ATOM 814 N N . ILE A 1 101 ? 8.159 6.831 -20.120 1.00 66.00 101 ILE A N 1
ATOM 815 C CA . ILE A 1 101 ? 7.715 8.239 -20.083 1.00 66.00 101 ILE A CA 1
ATOM 816 C C . ILE A 1 101 ? 6.194 8.339 -20.241 1.00 66.00 101 ILE A C 1
ATOM 818 O O . ILE A 1 101 ? 5.555 9.124 -19.542 1.00 66.00 101 ILE A O 1
ATOM 822 N N . ARG A 1 102 ? 5.609 7.542 -21.141 1.00 71.00 102 ARG A N 1
ATOM 823 C CA . ARG A 1 102 ? 4.163 7.498 -21.366 1.00 71.00 102 ARG A CA 1
ATOM 824 C C . ARG A 1 102 ? 3.414 7.046 -20.112 1.00 71.00 102 ARG A C 1
ATOM 826 O O . ARG A 1 102 ? 2.480 7.725 -19.706 1.00 71.00 102 ARG A O 1
ATOM 833 N N . ILE A 1 103 ? 3.858 5.966 -19.466 1.00 66.06 103 ILE A N 1
ATOM 834 C CA . ILE A 1 103 ? 3.216 5.434 -18.253 1.00 66.06 103 ILE A CA 1
ATOM 8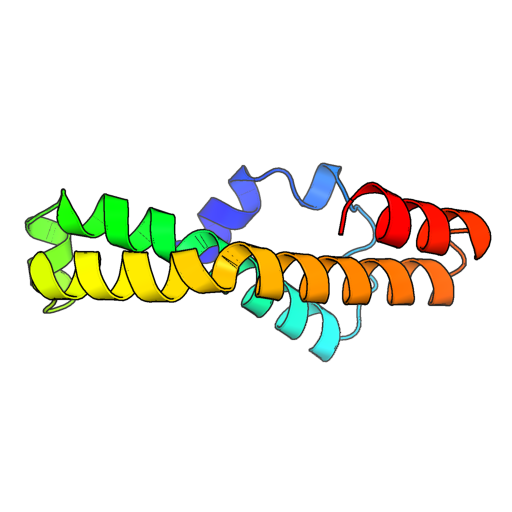35 C C . ILE A 1 103 ? 3.257 6.455 -17.113 1.00 66.06 103 ILE A C 1
ATOM 837 O O . ILE A 1 103 ? 2.231 6.681 -16.478 1.00 66.06 103 ILE A O 1
ATOM 841 N N . VAL A 1 104 ? 4.402 7.108 -16.885 1.00 64.06 104 VAL A N 1
ATOM 842 C CA . VAL A 1 104 ? 4.507 8.158 -15.858 1.00 64.06 104 VAL A CA 1
ATOM 843 C C . VAL A 1 104 ? 3.590 9.336 -16.186 1.00 64.06 104 VAL A C 1
ATOM 845 O O . VAL A 1 104 ? 2.906 9.824 -15.305 1.00 64.06 104 VAL A O 1
ATOM 848 N N . ARG A 1 105 ? 3.529 9.782 -17.444 1.00 64.25 105 ARG A N 1
ATOM 849 C CA . ARG A 1 105 ? 2.719 10.946 -17.837 1.00 64.25 105 ARG A CA 1
ATOM 850 C C . ARG A 1 105 ? 1.207 10.684 -17.819 1.00 64.25 105 ARG A C 1
ATOM 852 O O . ARG A 1 105 ? 0.435 11.612 -17.617 1.00 64.25 105 ARG A O 1
ATOM 859 N N . GLU A 1 106 ? 0.779 9.468 -18.142 1.00 69.50 106 GLU A N 1
ATOM 860 C CA . GLU A 1 106 ? -0.643 9.132 -18.302 1.00 69.50 106 GLU A CA 1
ATOM 861 C C . GLU A 1 106 ? -1.286 8.581 -17.023 1.00 69.50 106 GLU A C 1
ATOM 863 O O . GLU A 1 106 ? -2.512 8.495 -16.967 1.00 69.50 106 GLU A O 1
ATOM 868 N N . ARG A 1 107 ? -0.491 8.164 -16.027 1.00 60.72 107 ARG A N 1
ATOM 869 C CA . ARG A 1 107 ? -0.989 7.453 -14.835 1.00 60.72 107 ARG A CA 1
ATOM 870 C C . ARG A 1 107 ? -0.474 7.976 -13.488 1.00 60.72 107 ARG A C 1
ATOM 872 O O . ARG A 1 107 ? -0.893 7.429 -12.474 1.00 60.72 107 ARG A O 1
ATOM 879 N N . ILE A 1 108 ? 0.411 8.975 -13.466 1.00 54.91 108 ILE A N 1
ATOM 880 C CA . ILE A 1 108 ? 0.901 9.668 -12.257 1.00 54.91 108 ILE A CA 1
ATOM 881 C C . ILE A 1 108 ? 0.625 11.162 -12.422 1.00 54.91 108 ILE A C 1
ATOM 883 O O . ILE A 1 108 ? 0.243 11.795 -11.415 1.00 54.91 108 ILE A O 1
#